Protein AF-A0A7S2MK30-F1 (afdb_monomer_lite)

Foldseek 3Di:
DVVVVVVVVVVVVVVVVVVVVVVVVVVVVVVVVVVVVVVVVVVVVVVVVVVVVVVVVVVVVVVVVVVVVPPPDDDDDDDDDPPPPPPPDPVVVVVVVVVLVVDLCSLLVHDPPDDPVSSVVSLVVLCVVLPVVVPPVDPCSVVSNVD

Radius of gyration: 33.62 Å; chains: 1; bounding box: 68×39×98 Å

Sequence (147 aa):
RREAERRQEAERQREAELRREAERQQAAERQQAAQSAERKRCEAAADQQRLFAEAQARMNRGHGNRQAAQATTNQAGRQDSAILVLPSTLGALIASIEAAHACPYRCLQLQPHAGREQVRKRHRELCLRLHPDKACGHPGAAEALLC

pLDDT: mean 76.65, std 16.88, range [35.88, 96.0]

InterPro domains:
  IPR001623 DnaJ domain [PF00226] (104-143)
  IPR001623 DnaJ domain [cd06257] (103-144)
  IPR036869 Chaperone J-domain superfamily [G3DSA:1.10.287.110] (91-146)
  IPR036869 Chaperone J-domain superfamily [SSF46565] (63-142)

Structure (mmCIF, N/CA/C/O backbone):
data_AF-A0A7S2MK30-F1
#
_entry.id   AF-A0A7S2MK30-F1
#
loop_
_atom_site.group_PDB
_atom_site.id
_atom_site.type_symbol
_atom_site.label_atom_id
_atom_site.label_alt_id
_atom_site.label_comp_id
_atom_site.label_asym_id
_atom_site.label_entity_id
_atom_site.label_seq_id
_atom_site.pdbx_PDB_ins_code
_atom_site.Cartn_x
_atom_site.Cartn_y
_atom_site.Cartn_z
_atom_site.occupancy
_atom_site.B_iso_or_equiv
_atom_site.auth_seq_id
_atom_site.auth_comp_id
_atom_site.auth_asym_id
_atom_site.auth_atom_id
_atom_site.pdbx_PDB_model_num
ATOM 1 N N . ARG A 1 1 ? -30.935 -11.997 56.591 1.00 66.56 1 ARG A N 1
ATOM 2 C CA . ARG A 1 1 ? -30.221 -10.807 56.054 1.00 66.56 1 ARG A CA 1
ATOM 3 C C . ARG A 1 1 ? -28.724 -11.083 55.887 1.00 66.56 1 ARG A C 1
ATOM 5 O O . ARG A 1 1 ? -28.302 -11.161 54.747 1.00 66.56 1 ARG A O 1
ATOM 12 N N . ARG A 1 2 ? -27.974 -11.413 56.951 1.00 75.62 2 ARG A N 1
ATOM 13 C CA . ARG A 1 2 ? -26.523 -11.720 56.880 1.00 75.62 2 ARG A CA 1
ATOM 14 C C . ARG A 1 2 ? -26.114 -12.867 55.934 1.00 75.62 2 ARG A C 1
ATOM 16 O O . ARG A 1 2 ? -25.039 -12.836 55.354 1.00 75.62 2 ARG A O 1
ATOM 23 N N . GLU A 1 3 ? -26.948 -13.893 55.750 1.00 81.06 3 GLU A N 1
ATOM 24 C CA . GLU A 1 3 ? -26.669 -14.953 54.760 1.00 81.06 3 GLU A CA 1
ATOM 25 C C . GLU A 1 3 ? -26.905 -14.528 53.309 1.00 81.06 3 GLU A C 1
ATOM 27 O O . GLU A 1 3 ? -26.198 -14.995 52.423 1.00 81.06 3 GLU A O 1
ATOM 32 N N . ALA A 1 4 ? -27.869 -13.639 53.064 1.00 82.19 4 ALA A N 1
ATOM 33 C CA . ALA A 1 4 ? -28.138 -13.128 51.723 1.00 82.19 4 ALA A CA 1
ATOM 34 C C . ALA A 1 4 ? -27.011 -12.194 51.257 1.00 82.19 4 ALA A C 1
ATOM 36 O O . ALA A 1 4 ? -26.590 -12.271 50.108 1.00 82.19 4 ALA A O 1
ATOM 37 N N . GLU A 1 5 ? -26.465 -11.391 52.175 1.00 88.44 5 GLU A N 1
ATOM 38 C CA . GLU A 1 5 ? -25.299 -10.535 51.923 1.00 88.44 5 GLU A CA 1
ATOM 39 C C . GLU A 1 5 ? -24.061 -11.365 51.553 1.00 88.44 5 GLU A C 1
ATOM 41 O O . GLU A 1 5 ? -23.429 -11.091 50.538 1.00 88.44 5 GLU A O 1
ATOM 46 N N . ARG A 1 6 ? -23.778 -12.456 52.281 1.00 87.88 6 ARG A N 1
ATOM 47 C CA . ARG A 1 6 ? -22.654 -13.357 51.958 1.00 87.88 6 ARG A CA 1
ATOM 48 C C . ARG A 1 6 ? -22.790 -14.039 50.594 1.00 87.88 6 ARG A C 1
ATOM 50 O O . ARG A 1 6 ? -21.789 -14.259 49.920 1.00 87.88 6 ARG A O 1
ATOM 57 N N . ARG A 1 7 ? -24.016 -14.368 50.169 1.00 86.31 7 ARG A N 1
ATOM 58 C CA . ARG A 1 7 ? -24.271 -14.931 48.831 1.00 86.31 7 ARG A CA 1
ATOM 59 C C . ARG A 1 7 ? -24.057 -13.891 47.731 1.00 86.31 7 ARG A C 1
ATOM 61 O O . ARG A 1 7 ? -23.396 -14.202 46.748 1.00 86.31 7 ARG A O 1
ATOM 68 N N . GLN A 1 8 ? -24.535 -12.662 47.928 1.00 89.00 8 GLN A N 1
ATOM 69 C CA . GLN A 1 8 ? -24.290 -11.564 46.986 1.00 89.00 8 GLN A CA 1
ATOM 70 C C . GLN A 1 8 ? -22.804 -11.220 46.867 1.00 89.00 8 GLN A C 1
ATOM 72 O O . GLN A 1 8 ? -22.320 -10.929 45.776 1.00 89.00 8 GLN A O 1
ATOM 77 N N . GLU A 1 9 ? -22.067 -11.252 47.973 1.00 89.50 9 GLU A N 1
ATOM 78 C CA . GLU A 1 9 ? -20.634 -10.973 47.964 1.00 89.50 9 GLU A CA 1
ATOM 79 C C . GLU A 1 9 ? -19.852 -12.077 47.236 1.00 89.50 9 GLU A C 1
ATOM 81 O O . GLU A 1 9 ? -18.983 -11.775 46.419 1.00 89.50 9 GLU A O 1
ATOM 86 N N . ALA A 1 10 ? -20.236 -13.345 47.423 1.00 89.94 10 ALA A N 1
ATOM 87 C CA . ALA A 1 10 ? -19.672 -14.472 46.682 1.00 89.94 10 ALA A CA 1
ATOM 88 C C . ALA A 1 10 ? -19.979 -14.414 45.171 1.00 89.94 10 ALA A C 1
ATOM 90 O O . ALA A 1 10 ? -19.113 -14.730 44.357 1.00 89.94 10 ALA A O 1
ATOM 91 N N . GLU A 1 11 ? -21.181 -13.989 44.769 1.00 91.06 11 GLU A N 1
ATOM 92 C CA . GLU A 1 11 ? -21.519 -13.794 43.350 1.00 91.06 11 GLU A CA 1
ATOM 93 C C . GLU A 1 11 ? -20.706 -12.661 42.718 1.00 91.06 11 GLU A C 1
ATOM 95 O O . GLU A 1 11 ? -20.159 -12.839 41.630 1.00 91.06 11 GLU A O 1
ATOM 100 N N . ARG A 1 12 ? -20.535 -11.533 43.420 1.00 91.19 12 ARG A N 1
ATOM 101 C CA . ARG A 1 12 ? -19.690 -10.426 42.943 1.00 91.19 12 ARG A CA 1
ATOM 102 C C . ARG A 1 12 ? -18.228 -10.835 42.799 1.00 91.19 12 ARG A C 1
ATOM 104 O O . ARG A 1 12 ? -17.569 -10.404 41.856 1.00 91.19 12 ARG A O 1
ATOM 111 N N . GLN A 1 13 ? -17.721 -11.667 43.708 1.00 92.06 13 GLN A N 1
ATOM 112 C CA . GLN A 1 13 ? -16.365 -12.210 43.609 1.00 92.06 13 GLN A CA 1
ATOM 113 C C . GLN A 1 13 ? -16.211 -13.110 42.377 1.00 92.06 13 GLN A C 1
ATOM 115 O O . GLN A 1 13 ? -15.271 -12.919 41.609 1.00 92.06 13 GLN A O 1
ATOM 120 N N . ARG A 1 14 ? -17.172 -14.007 42.123 1.00 92.81 14 ARG A N 1
ATOM 121 C CA . ARG A 1 14 ? -17.172 -14.869 40.927 1.00 92.81 14 ARG A CA 1
ATOM 122 C C . ARG A 1 14 ? -17.256 -14.070 39.631 1.00 92.81 14 ARG A C 1
ATOM 124 O O . ARG A 1 14 ? -16.544 -14.368 38.679 1.00 92.81 14 ARG A O 1
ATOM 131 N N . GLU A 1 15 ? -18.096 -13.039 39.587 1.00 93.44 15 GLU A N 1
ATOM 132 C CA . GLU A 1 15 ? -18.210 -12.172 38.411 1.00 93.44 15 GLU A CA 1
ATOM 133 C C . GLU A 1 15 ? -16.917 -11.373 38.169 1.00 93.44 15 GLU A C 1
ATOM 135 O O . GLU A 1 15 ? -16.479 -11.220 37.028 1.00 93.44 15 GLU A O 1
ATOM 140 N N . ALA A 1 16 ? -16.264 -10.904 39.236 1.00 92.50 16 ALA A N 1
ATOM 141 C CA . ALA A 1 16 ? -14.976 -10.226 39.141 1.00 92.50 16 ALA A CA 1
ATOM 142 C C . ALA A 1 16 ? -13.853 -11.163 38.659 1.00 92.50 16 ALA A C 1
ATOM 144 O O . ALA A 1 16 ? -13.007 -10.739 37.870 1.00 92.50 16 ALA A O 1
ATOM 145 N N . GLU A 1 17 ? -13.844 -12.425 39.092 1.00 93.75 17 GLU A N 1
ATOM 146 C CA . GLU A 1 17 ? -12.898 -13.436 38.605 1.00 93.75 17 GLU A CA 1
ATOM 147 C C . GLU A 1 17 ? -13.127 -13.765 37.128 1.00 93.75 17 GLU A C 1
ATOM 149 O O . GLU A 1 17 ? -12.183 -13.682 36.344 1.00 93.75 17 GLU A O 1
ATOM 154 N N . LEU A 1 18 ? -14.378 -14.003 36.718 1.00 95.62 18 LEU A N 1
ATOM 155 C CA . LEU A 1 18 ? -14.743 -14.231 35.314 1.00 95.62 18 LEU A CA 1
ATOM 156 C C . LEU A 1 18 ? -14.309 -13.074 34.404 1.00 95.62 18 LEU A C 1
ATOM 158 O O . LEU A 1 18 ? -13.786 -13.303 33.314 1.00 95.62 18 LEU A O 1
ATOM 162 N N . ARG A 1 19 ? -14.472 -11.821 34.849 1.00 93.75 19 ARG A N 1
ATOM 163 C CA . ARG A 1 19 ? -14.006 -10.646 34.093 1.00 93.75 19 ARG A CA 1
ATOM 164 C C . ARG A 1 19 ? -12.486 -10.608 33.964 1.00 93.75 19 ARG A C 1
ATOM 166 O O . ARG A 1 19 ? -11.982 -10.347 32.876 1.00 93.75 19 ARG A O 1
ATOM 173 N N . ARG A 1 20 ? -11.755 -10.913 35.039 1.00 93.81 20 ARG A N 1
ATOM 174 C CA . ARG A 1 20 ? -10.284 -10.977 35.010 1.00 93.81 20 ARG A CA 1
ATOM 175 C C . ARG A 1 20 ? -9.779 -12.094 34.101 1.00 93.81 20 ARG A C 1
ATOM 177 O O . ARG A 1 20 ? -8.775 -11.909 33.419 1.00 93.81 20 ARG A O 1
ATOM 184 N N . GLU A 1 21 ? -10.448 -13.242 34.078 1.00 94.38 21 GLU A N 1
ATOM 185 C CA . GLU A 1 21 ? -10.111 -14.332 33.160 1.00 94.38 21 GLU A CA 1
ATOM 186 C C . GLU A 1 21 ? -10.398 -13.959 31.706 1.00 94.38 21 GLU A C 1
ATOM 188 O O . GLU A 1 21 ? -9.534 -14.164 30.854 1.00 94.38 21 GLU A O 1
ATOM 193 N N . ALA A 1 22 ? -11.543 -13.331 31.427 1.00 95.12 22 ALA A N 1
ATOM 194 C CA . ALA A 1 22 ? -11.877 -12.847 30.090 1.00 95.12 22 ALA A CA 1
ATOM 195 C C . ALA A 1 22 ? -10.870 -11.797 29.587 1.00 95.12 22 ALA A C 1
ATOM 197 O O . ALA A 1 22 ? -10.414 -11.873 28.447 1.00 95.12 22 ALA A O 1
ATOM 198 N N . GLU A 1 23 ? -10.457 -10.853 30.438 1.00 95.75 23 GLU A N 1
ATOM 199 C CA . GLU A 1 23 ? -9.417 -9.873 30.096 1.00 95.75 23 GLU A CA 1
ATOM 200 C C . GLU A 1 23 ? -8.065 -10.542 29.819 1.00 95.75 23 GLU A C 1
ATOM 202 O O . GLU A 1 23 ? -7.379 -10.174 28.864 1.00 95.75 23 GLU A O 1
ATOM 207 N N . ARG A 1 24 ? -7.685 -11.558 30.606 1.00 95.12 24 ARG A N 1
ATOM 208 C CA . ARG A 1 24 ? -6.457 -12.335 30.369 1.00 95.12 24 ARG A CA 1
ATOM 209 C C . ARG A 1 24 ? -6.516 -13.109 29.056 1.00 95.12 24 ARG A C 1
ATOM 211 O O . ARG A 1 24 ? -5.525 -13.118 28.330 1.00 95.12 24 ARG A O 1
ATOM 218 N N . GLN A 1 25 ? -7.656 -13.720 28.737 1.00 95.00 25 GLN A N 1
ATOM 219 C CA . GLN A 1 25 ? -7.862 -14.423 27.469 1.00 95.00 25 GLN A CA 1
ATOM 220 C C . GLN A 1 25 ? -7.772 -13.455 26.287 1.00 95.00 25 GLN A C 1
ATOM 222 O O . GLN A 1 25 ? -6.987 -13.690 25.371 1.00 95.00 25 GLN A O 1
ATOM 227 N N . GLN A 1 26 ? -8.462 -12.313 26.349 1.00 95.62 26 GLN A N 1
ATOM 228 C CA . GLN A 1 26 ? -8.370 -11.289 25.305 1.00 95.62 26 GLN A CA 1
ATOM 229 C C . GLN A 1 26 ? -6.951 -10.729 25.156 1.00 95.62 26 GLN A C 1
ATOM 231 O O . GLN A 1 26 ? -6.494 -10.481 24.039 1.00 95.62 26 GLN A O 1
ATOM 236 N N . ALA A 1 27 ? -6.227 -10.524 26.258 1.00 95.00 27 ALA A N 1
ATOM 237 C CA . ALA A 1 27 ? -4.839 -10.077 26.207 1.00 95.00 27 ALA A CA 1
ATOM 238 C C . ALA A 1 27 ? -3.928 -11.129 25.554 1.00 95.00 27 ALA A C 1
ATOM 240 O O . ALA A 1 27 ? -3.096 -10.776 24.717 1.00 95.00 27 ALA A O 1
ATOM 241 N N . ALA A 1 28 ? -4.114 -12.410 25.882 1.00 96.00 28 ALA A N 1
ATOM 242 C CA . ALA A 1 28 ? -3.369 -13.511 25.280 1.00 96.00 28 ALA A CA 1
ATOM 243 C C . ALA A 1 28 ? -3.655 -13.637 23.774 1.00 96.00 28 ALA A C 1
ATOM 245 O O . ALA A 1 28 ? -2.719 -13.757 22.985 1.00 96.00 28 ALA A O 1
ATOM 246 N N . GLU A 1 29 ? -4.916 -13.525 23.353 1.00 95.69 29 GLU A N 1
ATOM 247 C CA . GLU A 1 29 ? -5.294 -13.529 21.934 1.00 95.69 29 GLU A CA 1
ATOM 248 C C . GLU A 1 29 ? -4.678 -12.353 21.176 1.00 95.69 29 GLU A C 1
ATOM 250 O O . GLU A 1 29 ? -4.126 -12.534 20.091 1.00 95.69 29 GLU A O 1
ATOM 255 N N . ARG A 1 30 ? -4.695 -11.145 21.756 1.00 95.00 30 ARG A N 1
ATOM 256 C CA . ARG A 1 30 ? -4.042 -9.972 21.154 1.00 95.00 30 ARG A CA 1
ATOM 257 C C . ARG A 1 30 ? -2.538 -10.172 21.007 1.00 95.00 30 ARG A C 1
ATOM 259 O O . ARG A 1 30 ? -1.982 -9.810 19.972 1.00 95.00 30 ARG A O 1
ATOM 266 N N . GLN A 1 31 ? -1.883 -10.764 22.006 1.00 95.00 31 GLN A N 1
ATOM 267 C CA . GLN A 1 31 ? -0.457 -11.089 21.930 1.00 95.00 31 GLN A CA 1
ATOM 268 C C . GLN A 1 31 ? -0.171 -12.132 20.844 1.00 95.00 31 GLN A C 1
ATOM 270 O O . GLN A 1 31 ? 0.751 -11.943 20.053 1.00 95.00 31 GLN A O 1
ATOM 275 N N . GLN A 1 32 ? -0.979 -13.190 20.745 1.00 95.06 32 GLN A N 1
ATOM 276 C CA . GLN A 1 32 ? -0.837 -14.199 19.691 1.00 95.06 32 GLN A CA 1
ATOM 277 C C . GLN A 1 32 ? -1.079 -13.608 18.297 1.00 95.06 32 GLN A C 1
ATOM 279 O O . GLN A 1 32 ? -0.304 -13.860 17.371 1.00 95.06 32 GLN A O 1
ATOM 284 N N . ALA A 1 33 ? -2.105 -12.768 18.144 1.00 95.31 33 ALA A N 1
ATOM 285 C CA . ALA A 1 33 ? -2.393 -12.074 16.896 1.00 95.31 33 ALA A CA 1
ATOM 286 C C . ALA A 1 33 ? -1.223 -11.168 16.484 1.00 95.31 33 ALA A C 1
ATOM 288 O O . ALA A 1 33 ? -0.772 -11.247 15.339 1.00 95.31 33 ALA A O 1
ATOM 289 N N . ALA A 1 34 ? -0.674 -10.382 17.417 1.00 95.06 34 ALA A N 1
ATOM 290 C CA . ALA A 1 34 ? 0.487 -9.529 17.172 1.00 95.06 34 ALA A CA 1
ATOM 291 C C . ALA A 1 34 ? 1.722 -10.342 16.745 1.00 95.06 34 ALA A C 1
ATOM 293 O O . ALA A 1 34 ? 2.313 -10.047 15.707 1.00 95.06 34 ALA A O 1
ATOM 294 N N . GLN A 1 35 ? 2.050 -11.421 17.464 1.00 95.81 35 GLN A N 1
ATOM 295 C CA . GLN A 1 35 ? 3.169 -12.305 17.112 1.00 95.81 35 GLN A CA 1
ATOM 296 C C . GLN A 1 35 ? 2.988 -12.949 15.733 1.00 95.81 35 GLN A C 1
ATOM 298 O O . GLN A 1 35 ? 3.938 -13.055 14.957 1.00 95.81 35 GLN A O 1
ATOM 303 N N . SER A 1 36 ? 1.767 -13.373 15.394 1.00 94.12 36 SER A N 1
ATOM 304 C CA . SER A 1 36 ? 1.479 -13.948 14.076 1.00 94.12 36 SER A CA 1
ATOM 305 C C . SER A 1 36 ? 1.618 -12.913 12.953 1.00 94.12 36 SER A C 1
ATOM 307 O O . SER A 1 36 ? 2.121 -13.236 11.876 1.00 94.12 36 SER A O 1
ATOM 309 N N . ALA A 1 37 ? 1.224 -11.662 13.206 1.00 93.38 37 ALA A N 1
ATOM 310 C CA . ALA A 1 37 ? 1.363 -10.568 12.255 1.00 93.38 37 ALA A CA 1
ATOM 311 C C . ALA A 1 37 ? 2.836 -10.194 12.039 1.00 93.38 37 ALA A C 1
ATOM 313 O O . ALA A 1 37 ? 3.246 -9.976 10.900 1.00 93.38 37 ALA A O 1
ATOM 314 N N . GLU A 1 38 ? 3.646 -10.174 13.099 1.00 93.19 38 G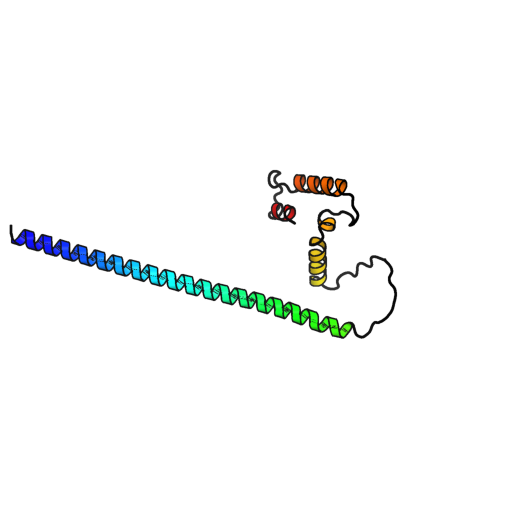LU A N 1
ATOM 315 C CA . GLU A 1 38 ? 5.092 -9.953 12.995 1.00 93.19 38 GLU A CA 1
ATOM 316 C C . GLU A 1 38 ? 5.785 -11.061 12.203 1.00 93.19 38 GLU A C 1
ATOM 318 O O . GLU A 1 38 ? 6.535 -10.758 11.278 1.00 93.19 38 GLU A O 1
ATOM 323 N N . ARG A 1 39 ? 5.474 -12.336 12.478 1.00 93.94 39 ARG A N 1
ATOM 324 C CA . ARG A 1 39 ? 6.024 -13.465 11.707 1.00 93.94 39 ARG A CA 1
ATOM 325 C C . ARG A 1 39 ? 5.718 -13.338 10.218 1.00 93.94 39 ARG A C 1
ATOM 327 O O . ARG A 1 39 ? 6.634 -13.433 9.409 1.00 93.94 39 ARG A O 1
ATOM 334 N N . LYS A 1 40 ? 4.464 -13.032 9.868 1.00 93.94 40 LYS A N 1
ATOM 335 C CA . LYS A 1 40 ? 4.053 -12.807 8.473 1.00 93.94 40 LYS A CA 1
ATOM 336 C C . LYS A 1 40 ? 4.790 -11.631 7.829 1.00 93.94 40 LYS A C 1
ATOM 338 O O . LYS A 1 40 ? 5.128 -11.701 6.654 1.00 93.94 40 LYS A O 1
ATOM 343 N N . ARG A 1 41 ? 5.060 -10.553 8.577 1.00 91.25 41 ARG A N 1
ATOM 344 C CA . ARG A 1 41 ? 5.839 -9.406 8.075 1.00 91.25 41 ARG A CA 1
ATOM 345 C C . ARG A 1 41 ? 7.297 -9.773 7.822 1.00 91.25 41 ARG A C 1
ATOM 347 O O . ARG A 1 41 ? 7.827 -9.405 6.779 1.00 91.25 41 ARG A O 1
ATOM 354 N N . CYS A 1 42 ? 7.932 -10.492 8.745 1.00 93.50 42 CYS A N 1
ATOM 355 C CA . CYS A 1 42 ? 9.305 -10.963 8.571 1.00 93.50 42 CYS A CA 1
ATOM 356 C C . CYS A 1 42 ? 9.426 -11.928 7.384 1.00 93.50 42 CYS A C 1
ATOM 358 O O . CYS A 1 42 ? 10.356 -11.797 6.594 1.00 93.50 42 CYS A O 1
ATOM 360 N N . GLU A 1 43 ? 8.473 -12.849 7.229 1.00 93.50 43 GLU A N 1
ATOM 361 C CA . GLU A 1 43 ? 8.425 -13.795 6.109 1.00 93.50 43 GLU A CA 1
ATOM 362 C C . GLU A 1 43 ? 8.229 -13.072 4.770 1.00 93.50 43 GLU A C 1
ATOM 364 O O . GLU A 1 43 ? 9.034 -13.243 3.858 1.00 93.50 43 GLU A O 1
ATOM 369 N N . ALA A 1 44 ? 7.256 -12.158 4.682 1.00 91.56 44 ALA A N 1
ATOM 370 C CA . ALA A 1 44 ? 7.035 -11.357 3.479 1.00 91.56 44 ALA A CA 1
ATOM 371 C C . ALA A 1 44 ? 8.257 -10.493 3.107 1.00 91.56 44 ALA A C 1
ATOM 373 O O . ALA A 1 44 ? 8.577 -10.343 1.928 1.00 91.56 44 ALA A O 1
ATOM 374 N N . ALA A 1 45 ? 8.965 -9.941 4.099 1.00 93.56 45 ALA A N 1
ATOM 375 C CA . ALA A 1 45 ? 10.197 -9.192 3.865 1.00 93.56 45 ALA A CA 1
ATOM 376 C C . ALA A 1 45 ? 11.335 -10.092 3.351 1.00 93.56 45 ALA A C 1
ATOM 378 O O . ALA A 1 45 ? 12.065 -9.697 2.441 1.00 93.56 45 ALA A O 1
ATOM 379 N N . ALA A 1 46 ? 11.474 -11.305 3.893 1.00 93.06 46 ALA A N 1
ATOM 380 C CA . ALA A 1 46 ? 12.457 -12.279 3.424 1.00 93.06 46 ALA A CA 1
ATOM 381 C C . ALA A 1 46 ? 12.165 -12.728 1.983 1.00 93.06 46 ALA A C 1
ATOM 383 O O . ALA A 1 46 ? 13.077 -12.780 1.157 1.00 93.06 46 ALA A O 1
ATOM 384 N N . ASP A 1 47 ? 10.898 -12.976 1.651 1.00 91.81 47 ASP A N 1
ATOM 385 C CA . ASP A 1 47 ? 10.483 -13.316 0.289 1.00 91.81 47 ASP A CA 1
ATOM 386 C C . ASP A 1 47 ? 10.740 -12.170 -0.689 1.00 91.81 47 ASP A C 1
ATOM 388 O O . ASP A 1 47 ? 11.280 -12.392 -1.775 1.00 91.81 47 ASP A O 1
ATOM 392 N N . GLN A 1 48 ? 10.452 -10.928 -0.287 1.00 91.31 48 GLN A N 1
ATOM 393 C CA . GLN A 1 48 ? 10.782 -9.757 -1.093 1.00 91.31 48 GLN A CA 1
ATOM 394 C C . GLN A 1 48 ? 12.293 -9.679 -1.366 1.00 91.31 48 GLN A C 1
ATOM 396 O O . GLN A 1 48 ? 12.700 -9.495 -2.514 1.00 91.31 48 GLN A O 1
ATOM 401 N N . GLN A 1 49 ? 13.136 -9.884 -0.349 1.00 91.25 49 GLN A N 1
ATOM 402 C CA . GLN A 1 49 ? 14.592 -9.915 -0.524 1.00 91.25 49 GLN A CA 1
ATOM 403 C C . GLN A 1 49 ? 15.049 -11.047 -1.455 1.00 91.25 49 GLN A C 1
ATOM 405 O O . GLN A 1 49 ? 15.919 -10.817 -2.298 1.00 91.25 49 GLN A O 1
ATOM 410 N N . ARG A 1 50 ? 14.456 -12.246 -1.360 1.00 92.75 50 ARG A N 1
ATOM 411 C CA . ARG A 1 50 ? 14.765 -13.366 -2.269 1.00 92.75 50 ARG A CA 1
ATOM 412 C C . ARG A 1 50 ? 14.418 -13.032 -3.715 1.00 92.75 50 ARG A C 1
ATOM 414 O O . ARG A 1 50 ? 15.241 -13.283 -4.591 1.00 92.75 50 ARG A O 1
ATOM 421 N N . LEU A 1 51 ? 13.256 -12.424 -3.959 1.00 93.12 51 LEU A N 1
ATOM 422 C CA . LEU A 1 51 ? 12.843 -11.997 -5.298 1.00 93.12 51 LEU A CA 1
ATOM 423 C C . LEU A 1 51 ? 13.800 -10.949 -5.881 1.00 93.12 51 LEU A C 1
ATOM 425 O O . LEU A 1 51 ? 14.216 -11.078 -7.033 1.00 93.12 51 LEU A O 1
ATOM 429 N N . PHE A 1 52 ? 14.208 -9.952 -5.087 1.00 92.31 52 PHE A N 1
ATOM 430 C CA . PHE A 1 52 ? 15.193 -8.957 -5.526 1.00 92.31 52 PHE A CA 1
ATOM 431 C C . PHE A 1 52 ? 16.562 -9.583 -5.824 1.00 92.31 52 PHE A C 1
ATOM 433 O O . PHE A 1 52 ? 17.149 -9.298 -6.870 1.00 92.31 52 PHE A O 1
ATOM 440 N N . ALA A 1 53 ? 17.058 -10.463 -4.951 1.00 89.00 53 ALA A N 1
ATOM 441 C CA . ALA A 1 53 ? 18.333 -11.148 -5.153 1.00 89.00 53 ALA A CA 1
ATOM 442 C C . ALA A 1 53 ? 18.308 -12.059 -6.394 1.00 89.00 53 ALA A C 1
ATOM 444 O O . ALA A 1 53 ? 19.260 -12.071 -7.178 1.00 89.00 53 ALA A O 1
ATOM 445 N N . GLU A 1 54 ? 17.211 -12.788 -6.619 1.00 88.56 54 GLU A N 1
ATOM 446 C CA . GLU A 1 54 ? 17.042 -13.623 -7.808 1.00 88.56 54 GLU A CA 1
ATOM 447 C C . GLU A 1 54 ? 16.984 -12.777 -9.087 1.00 88.56 54 GLU A C 1
ATOM 449 O O . GLU A 1 54 ? 17.664 -13.095 -10.067 1.00 88.56 54 GLU A O 1
ATOM 454 N N . ALA A 1 55 ? 16.232 -11.673 -9.084 1.00 87.12 55 ALA A N 1
ATOM 455 C CA . ALA A 1 55 ? 16.176 -10.746 -10.212 1.00 87.12 55 ALA A CA 1
ATOM 456 C C . ALA A 1 55 ? 17.565 -10.172 -10.539 1.00 87.12 55 ALA A C 1
ATOM 458 O O . ALA A 1 55 ? 17.974 -10.149 -11.704 1.00 87.12 55 ALA A O 1
ATOM 459 N N . GLN A 1 56 ? 18.338 -9.794 -9.518 1.00 85.50 56 GLN A N 1
ATOM 460 C CA . GLN A 1 56 ? 19.703 -9.301 -9.695 1.00 85.50 56 GLN A CA 1
ATOM 461 C C . GLN A 1 56 ? 20.642 -10.387 -10.249 1.00 85.50 56 GLN A C 1
ATOM 463 O O . GLN A 1 56 ? 21.438 -10.118 -11.152 1.00 85.50 56 GLN A O 1
ATOM 468 N N . ALA A 1 57 ? 20.518 -11.634 -9.785 1.00 83.56 57 ALA A N 1
ATOM 469 C CA . ALA A 1 57 ? 21.280 -12.765 -10.316 1.00 83.56 57 ALA A CA 1
ATOM 470 C C . ALA A 1 57 ? 20.933 -13.064 -11.786 1.00 83.56 57 ALA A C 1
ATOM 472 O O . ALA A 1 57 ? 21.828 -13.367 -12.583 1.00 83.56 57 ALA A O 1
ATOM 473 N N . ARG A 1 58 ? 19.655 -12.935 -12.171 1.00 81.50 58 ARG A N 1
ATOM 474 C CA . ARG A 1 58 ? 19.215 -13.051 -13.571 1.00 81.50 58 ARG A CA 1
ATOM 475 C C . ARG A 1 58 ? 19.830 -11.955 -14.445 1.00 81.50 58 ARG A C 1
ATOM 477 O O . ARG A 1 58 ? 20.324 -12.271 -15.527 1.00 81.50 58 ARG A O 1
ATOM 484 N N . MET A 1 59 ? 19.886 -10.709 -13.966 1.00 76.44 59 MET A N 1
ATOM 485 C CA . MET A 1 59 ? 20.554 -9.618 -14.692 1.00 76.44 59 MET A CA 1
ATOM 486 C C . MET A 1 59 ? 22.060 -9.866 -14.850 1.00 76.44 59 MET A C 1
ATOM 488 O O . MET A 1 59 ? 22.591 -9.771 -15.957 1.00 76.44 59 MET A O 1
ATOM 492 N N . ASN A 1 60 ? 22.750 -10.284 -13.786 1.00 78.38 60 ASN A N 1
ATOM 493 C CA . ASN A 1 60 ? 24.191 -10.547 -13.837 1.00 78.38 60 ASN A CA 1
ATOM 494 C C . ASN A 1 60 ? 24.552 -11.738 -14.748 1.00 78.38 60 ASN A C 1
ATOM 496 O O . ASN A 1 60 ? 25.535 -11.661 -15.488 1.00 78.38 60 ASN A O 1
ATOM 500 N N . ARG A 1 61 ? 23.738 -12.808 -14.786 1.00 66.75 61 ARG A N 1
ATOM 501 C CA . ARG A 1 61 ? 23.926 -13.913 -15.752 1.00 66.75 61 ARG A CA 1
ATOM 502 C C . ARG A 1 61 ? 23.730 -13.471 -17.206 1.00 66.75 61 ARG A C 1
ATOM 504 O O . ARG A 1 61 ? 24.420 -13.982 -18.084 1.00 66.75 61 ARG A O 1
ATOM 511 N N . GLY A 1 62 ? 22.836 -1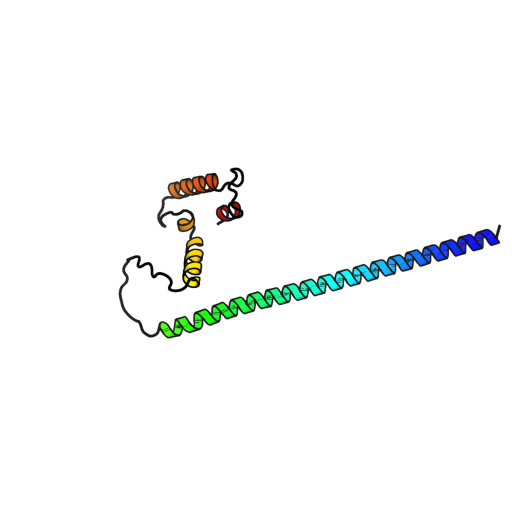2.516 -17.468 1.00 58.19 62 GLY A N 1
ATOM 512 C CA . GLY A 1 62 ? 22.624 -11.955 -18.807 1.00 58.19 62 GLY A CA 1
ATOM 513 C C . GLY A 1 62 ? 23.778 -11.074 -19.310 1.00 58.19 62 GLY A C 1
ATOM 514 O O . GLY A 1 62 ? 24.000 -10.984 -20.518 1.00 58.19 62 GLY A O 1
ATOM 515 N N . HIS A 1 63 ? 24.544 -10.455 -18.406 1.00 54.75 63 HIS A N 1
ATOM 516 C CA . HIS A 1 63 ? 25.665 -9.576 -18.761 1.00 54.75 63 HIS A CA 1
ATOM 517 C C . HIS A 1 63 ? 27.002 -10.310 -18.968 1.00 54.75 63 HIS A C 1
ATOM 519 O O . HIS A 1 63 ? 27.801 -9.864 -19.794 1.00 54.75 63 HIS A O 1
ATOM 525 N N . GLY A 1 64 ? 27.225 -11.459 -18.315 1.00 52.69 64 GLY A N 1
ATOM 526 C CA . GLY A 1 64 ? 28.459 -12.251 -18.463 1.00 52.69 64 GLY A CA 1
ATOM 527 C C . GLY A 1 64 ? 28.691 -12.816 -19.874 1.00 52.69 64 GLY A C 1
ATOM 528 O O . GLY A 1 64 ? 29.822 -12.840 -20.349 1.00 52.69 64 GLY A O 1
ATOM 529 N N . ASN A 1 65 ? 27.626 -13.176 -20.601 1.00 51.97 65 ASN A N 1
ATOM 530 C CA . ASN A 1 65 ? 27.741 -13.685 -21.977 1.00 51.97 65 ASN A CA 1
ATOM 531 C C . ASN A 1 65 ? 27.846 -12.587 -23.052 1.00 51.97 65 ASN A C 1
ATOM 533 O O . ASN A 1 65 ? 28.164 -12.895 -24.198 1.00 51.97 65 ASN A O 1
ATOM 537 N N . ARG A 1 66 ? 27.610 -11.307 -22.720 1.00 49.06 66 ARG A N 1
ATOM 538 C CA . ARG A 1 66 ? 27.787 -10.200 -23.682 1.00 49.06 66 ARG A CA 1
ATOM 539 C C . ARG A 1 66 ? 29.233 -9.725 -23.791 1.00 49.06 66 ARG A C 1
ATOM 541 O O . ARG A 1 66 ? 29.619 -9.267 -24.859 1.00 49.06 66 ARG A O 1
ATOM 548 N N . GLN A 1 67 ? 30.036 -9.857 -22.736 1.00 50.69 67 GLN A N 1
ATOM 549 C CA . GLN A 1 67 ? 31.429 -9.391 -22.757 1.00 50.69 67 GLN A CA 1
ATOM 550 C C . GLN A 1 67 ? 32.376 -10.354 -23.494 1.00 50.69 67 GLN A C 1
ATOM 552 O O . GLN A 1 67 ? 33.338 -9.897 -24.104 1.00 50.69 67 GLN A O 1
ATOM 557 N N . ALA A 1 68 ? 32.072 -11.657 -23.551 1.00 45.34 68 ALA A N 1
ATOM 558 C CA . ALA A 1 68 ? 32.869 -12.622 -24.321 1.00 45.34 68 ALA A CA 1
ATOM 559 C C . ALA A 1 68 ? 32.696 -12.488 -25.851 1.00 45.34 68 ALA A C 1
ATOM 561 O O . ALA A 1 68 ? 33.592 -12.856 -26.603 1.00 45.34 68 ALA A O 1
ATOM 562 N N . ALA A 1 69 ? 31.576 -11.924 -26.322 1.00 48.34 69 ALA A N 1
ATOM 563 C CA . ALA A 1 69 ? 31.303 -11.728 -27.751 1.00 48.34 69 ALA A CA 1
ATOM 564 C C . ALA A 1 69 ? 31.769 -10.361 -28.299 1.00 48.34 69 ALA A C 1
ATOM 566 O O . ALA A 1 69 ? 31.669 -10.120 -29.498 1.00 48.34 69 ALA A O 1
ATOM 567 N N . GLN A 1 70 ? 32.263 -9.456 -27.445 1.00 50.59 70 GLN A N 1
ATOM 568 C CA . GLN A 1 70 ? 32.685 -8.102 -27.840 1.00 50.59 70 GLN A CA 1
ATOM 569 C C . GLN A 1 70 ? 34.208 -7.941 -27.979 1.00 50.59 70 GLN A C 1
ATOM 571 O O . GLN A 1 70 ? 34.670 -6.886 -28.405 1.00 50.59 70 GLN A O 1
ATOM 576 N N . ALA A 1 71 ? 35.000 -8.980 -27.687 1.00 44.12 71 ALA A N 1
ATOM 577 C CA . ALA A 1 71 ? 36.459 -8.943 -27.834 1.00 44.12 71 ALA A CA 1
ATOM 578 C C . ALA A 1 71 ? 36.957 -9.186 -29.277 1.00 44.12 71 ALA A C 1
ATOM 580 O O . ALA A 1 71 ? 38.157 -9.124 -29.530 1.00 44.12 71 ALA A O 1
ATOM 581 N N . THR A 1 72 ? 36.060 -9.437 -30.237 1.00 49.62 72 THR A N 1
ATOM 582 C CA . THR A 1 72 ? 36.405 -9.723 -31.640 1.00 49.62 72 THR A CA 1
ATOM 583 C C . THR A 1 72 ? 35.659 -8.836 -32.634 1.00 49.62 72 THR A C 1
ATOM 585 O O . THR A 1 72 ? 35.237 -9.310 -33.677 1.00 49.62 72 THR A O 1
ATOM 588 N N . THR A 1 73 ? 35.496 -7.537 -32.370 1.00 45.31 73 THR A N 1
ATOM 589 C CA . THR A 1 73 ? 35.264 -6.596 -33.480 1.00 45.31 73 THR A CA 1
ATOM 590 C C . THR A 1 73 ? 35.691 -5.182 -33.094 1.00 45.31 73 THR A C 1
ATOM 592 O O . THR A 1 73 ? 34.963 -4.420 -32.466 1.00 45.31 73 THR A O 1
ATOM 595 N N . ASN A 1 74 ? 36.923 -4.829 -33.448 1.00 55.97 74 ASN A N 1
ATOM 596 C CA . ASN A 1 74 ? 37.353 -3.438 -33.509 1.00 55.97 74 ASN A CA 1
ATOM 597 C C . ASN A 1 74 ? 37.299 -2.981 -34.969 1.00 55.97 74 ASN A C 1
ATOM 599 O O . ASN A 1 74 ? 37.677 -3.733 -35.860 1.00 55.97 74 ASN A O 1
ATOM 603 N N . GLN A 1 75 ? 36.933 -1.710 -35.144 1.00 44.88 75 GLN A N 1
ATOM 604 C CA . GLN A 1 75 ? 36.956 -0.903 -36.372 1.00 44.88 75 GLN A CA 1
ATOM 605 C C . GLN A 1 75 ? 35.771 -1.067 -37.331 1.00 44.88 75 GLN A C 1
ATOM 607 O O . GLN A 1 75 ? 35.735 -1.956 -38.169 1.00 44.88 75 GLN A O 1
ATOM 612 N N . ALA A 1 76 ? 34.858 -0.096 -37.307 1.00 37.28 76 ALA A N 1
ATOM 613 C CA . ALA A 1 76 ? 34.892 1.029 -38.246 1.00 37.28 76 ALA A CA 1
ATOM 614 C C . ALA A 1 76 ? 33.603 1.859 -38.126 1.00 37.28 76 ALA A C 1
ATOM 616 O O . ALA A 1 76 ? 32.520 1.319 -37.948 1.00 37.28 76 ALA A O 1
ATOM 617 N N . GLY A 1 77 ? 33.731 3.177 -38.289 1.00 35.88 77 GLY A N 1
ATOM 618 C CA . GLY A 1 77 ? 32.669 3.982 -38.892 1.00 35.88 77 GLY A CA 1
ATOM 619 C C . GLY A 1 77 ? 31.477 4.349 -38.012 1.00 35.88 77 GLY A C 1
ATOM 620 O O . GLY A 1 77 ? 30.426 3.721 -38.044 1.00 35.88 77 GLY A O 1
ATOM 621 N N . ARG A 1 78 ? 31.590 5.510 -37.365 1.00 47.16 78 ARG A N 1
ATOM 622 C CA . ARG A 1 78 ? 30.477 6.464 -37.276 1.00 47.16 78 ARG A CA 1
ATOM 623 C C . ARG A 1 78 ? 29.879 6.634 -38.681 1.00 47.16 78 ARG A C 1
ATOM 625 O O . ARG A 1 78 ? 30.594 7.135 -39.544 1.00 47.16 78 ARG A O 1
ATOM 632 N N . GLN A 1 79 ? 28.616 6.267 -38.885 1.00 38.28 79 GLN A N 1
ATOM 633 C CA . GLN A 1 79 ? 27.591 7.147 -39.460 1.00 38.28 79 GLN A CA 1
ATOM 634 C C . GLN A 1 79 ? 26.214 6.482 -39.507 1.00 38.28 79 GLN A C 1
ATOM 636 O O . GLN A 1 79 ? 26.063 5.269 -39.625 1.00 38.28 79 GLN A O 1
ATOM 641 N N . ASP A 1 80 ? 25.230 7.355 -39.350 1.00 45.97 80 ASP A N 1
ATOM 642 C CA . ASP A 1 80 ? 23.799 7.146 -39.278 1.00 45.97 80 ASP A CA 1
ATOM 643 C C . ASP A 1 80 ? 23.243 6.238 -40.373 1.00 45.97 80 ASP A C 1
ATOM 645 O O . ASP A 1 80 ? 23.365 6.520 -41.561 1.00 45.97 80 ASP A O 1
ATOM 649 N N . SER A 1 81 ? 22.540 5.188 -39.962 1.00 41.12 81 SER A N 1
ATOM 650 C CA . SER A 1 81 ? 21.428 4.591 -40.700 1.00 41.12 81 SER A CA 1
ATOM 651 C C . SER A 1 81 ? 20.702 3.669 -39.740 1.00 41.1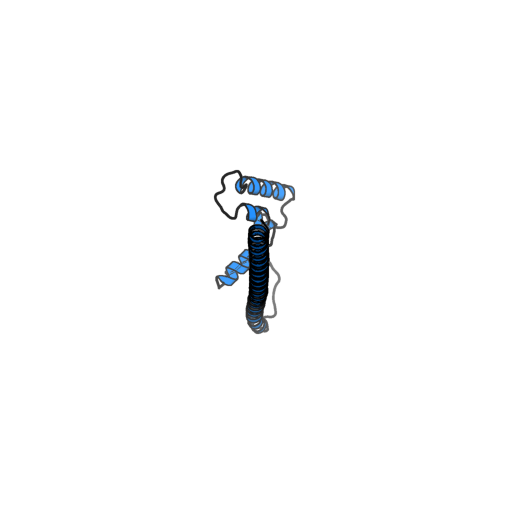2 81 SER A C 1
ATOM 653 O O . SER A 1 81 ? 21.299 2.760 -39.168 1.00 41.12 81 SER A O 1
ATOM 655 N N . ALA A 1 82 ? 19.416 3.931 -39.537 1.00 44.94 82 ALA A N 1
ATOM 656 C CA . ALA A 1 82 ? 18.517 3.135 -38.722 1.00 44.94 82 ALA A CA 1
ATOM 657 C C . ALA A 1 82 ? 18.358 1.722 -39.308 1.00 44.94 82 ALA A C 1
ATOM 659 O O . ALA A 1 82 ? 17.351 1.396 -39.930 1.00 44.94 82 ALA A O 1
ATOM 660 N N . ILE A 1 83 ? 19.352 0.865 -39.096 1.00 45.12 83 ILE A N 1
ATOM 661 C CA . ILE A 1 83 ? 19.151 -0.572 -39.148 1.00 45.12 83 ILE A CA 1
ATOM 662 C C . ILE A 1 83 ? 18.408 -0.885 -37.858 1.00 45.12 83 ILE A C 1
ATOM 664 O O . ILE A 1 83 ? 18.987 -0.907 -36.771 1.00 45.12 83 ILE A O 1
ATOM 668 N N . LEU A 1 84 ? 17.094 -1.063 -37.977 1.00 52.59 84 LEU A N 1
ATOM 669 C CA . LEU A 1 84 ? 16.317 -1.790 -36.988 1.00 52.59 84 LEU A CA 1
ATOM 670 C C . LEU A 1 84 ? 16.947 -3.182 -36.902 1.00 52.59 84 LEU A C 1
ATOM 672 O O . LEU A 1 84 ? 16.584 -4.082 -37.657 1.00 52.59 84 LEU A O 1
ATOM 676 N N . VAL A 1 85 ? 17.940 -3.342 -36.022 1.00 54.81 85 VAL A N 1
ATOM 677 C CA . VAL A 1 85 ? 18.391 -4.653 -35.568 1.00 54.81 85 VAL A CA 1
ATOM 678 C C . VAL A 1 85 ? 17.177 -5.229 -34.866 1.00 54.81 85 VAL A C 1
ATOM 680 O O . VAL A 1 85 ? 16.922 -4.930 -33.700 1.00 54.81 85 VAL A O 1
ATOM 683 N N . LEU A 1 86 ? 16.358 -5.952 -35.630 1.00 55.50 86 LEU A N 1
ATOM 684 C CA . LEU A 1 86 ? 15.211 -6.665 -35.107 1.00 55.50 86 LEU A CA 1
ATOM 685 C C . LEU A 1 86 ? 15.739 -7.525 -33.963 1.00 55.50 86 LEU A C 1
ATOM 687 O O . LEU A 1 86 ? 16.626 -8.355 -34.188 1.00 55.50 86 LEU A O 1
ATOM 691 N N . PRO A 1 87 ? 15.274 -7.295 -32.729 1.00 58.12 87 PRO A N 1
ATOM 692 C CA . PRO A 1 87 ? 15.770 -8.052 -31.607 1.00 58.12 87 PRO A CA 1
ATOM 693 C C . PRO A 1 87 ? 15.384 -9.507 -31.843 1.00 58.12 87 PRO A C 1
ATOM 695 O O . PRO A 1 87 ? 14.213 -9.845 -31.994 1.00 58.12 87 PRO A O 1
ATOM 698 N N . SER A 1 88 ? 16.396 -10.366 -31.915 1.00 68.62 88 SER A N 1
ATOM 699 C CA . SER A 1 88 ? 16.258 -11.782 -32.262 1.00 68.62 88 SER A CA 1
ATOM 700 C C . SER A 1 88 ? 15.495 -12.594 -31.211 1.00 68.62 88 SER A C 1
ATOM 702 O O . SER A 1 88 ? 15.201 -13.766 -31.427 1.00 68.62 88 SER A O 1
ATOM 704 N N . THR A 1 89 ? 15.151 -11.980 -30.075 1.00 77.06 89 THR A N 1
ATOM 705 C CA . THR A 1 89 ? 14.347 -12.578 -29.011 1.00 77.06 89 THR A CA 1
ATOM 706 C C . THR A 1 89 ? 13.273 -11.604 -28.530 1.00 77.06 89 THR A C 1
ATOM 708 O O . THR A 1 89 ? 13.497 -10.395 -28.438 1.00 77.06 89 THR A O 1
ATOM 711 N N . LEU A 1 90 ? 12.108 -12.145 -28.157 1.00 79.38 90 LEU A N 1
ATOM 712 C CA . LEU A 1 90 ? 10.988 -11.378 -27.602 1.00 79.38 90 LEU A CA 1
ATOM 713 C C . LEU A 1 90 ? 11.405 -10.537 -26.381 1.00 79.38 90 LEU A C 1
ATOM 715 O O . LEU A 1 90 ? 10.961 -9.406 -26.228 1.00 79.38 90 LEU A O 1
ATOM 719 N N . GLY A 1 91 ? 12.318 -11.049 -25.550 1.00 76.94 91 GLY A N 1
ATOM 720 C CA . GLY A 1 91 ? 12.837 -10.313 -24.394 1.00 76.94 91 GLY A CA 1
ATOM 721 C C . GLY A 1 91 ? 13.656 -9.076 -24.774 1.00 76.94 91 GLY A C 1
ATOM 722 O O . GLY A 1 91 ? 13.551 -8.043 -24.121 1.00 76.94 91 GLY A O 1
ATOM 723 N N . ALA A 1 92 ? 14.431 -9.137 -25.859 1.00 74.06 92 ALA A N 1
ATOM 724 C CA . ALA A 1 92 ? 15.180 -7.981 -26.344 1.00 74.06 92 ALA A CA 1
ATOM 725 C C . ALA A 1 92 ? 14.266 -6.938 -27.017 1.00 74.06 92 ALA A C 1
ATOM 727 O O . ALA A 1 92 ? 14.550 -5.743 -26.942 1.00 74.06 92 ALA A O 1
ATOM 728 N N . LEU A 1 93 ? 13.145 -7.372 -27.607 1.00 78.06 93 LEU A N 1
ATOM 729 C CA . LEU A 1 93 ? 12.070 -6.486 -28.068 1.00 78.06 93 LEU A CA 1
ATOM 730 C C . LEU A 1 93 ? 11.417 -5.753 -26.898 1.00 78.06 93 LEU A C 1
ATOM 732 O O . LEU A 1 93 ? 11.328 -4.531 -26.940 1.00 78.06 93 LEU A O 1
ATOM 736 N N . ILE A 1 94 ? 11.030 -6.473 -25.844 1.00 79.25 94 ILE A N 1
ATOM 737 C CA . ILE A 1 94 ? 10.411 -5.876 -24.653 1.00 79.25 94 ILE A CA 1
ATOM 738 C C . ILE A 1 94 ? 11.364 -4.862 -24.010 1.00 79.25 94 ILE A C 1
ATOM 740 O O . ILE A 1 94 ? 10.978 -3.714 -23.827 1.00 79.25 94 ILE A O 1
ATOM 744 N N . ALA A 1 95 ? 12.633 -5.221 -23.794 1.00 75.69 95 ALA A N 1
ATOM 745 C CA . ALA A 1 95 ? 13.624 -4.303 -23.228 1.00 75.69 95 ALA A CA 1
ATOM 746 C C . ALA A 1 95 ? 13.873 -3.067 -24.116 1.00 75.69 95 ALA A C 1
ATOM 748 O O . ALA A 1 95 ? 14.065 -1.961 -23.614 1.00 75.69 95 ALA A O 1
ATOM 749 N N . SER A 1 96 ? 13.854 -3.227 -25.445 1.00 72.81 96 SER A N 1
ATOM 750 C CA . SER A 1 96 ? 13.959 -2.100 -26.380 1.00 72.81 96 SER A CA 1
ATOM 751 C C . SER A 1 96 ? 12.726 -1.195 -26.340 1.00 72.81 96 SER A C 1
ATOM 753 O O . SER A 1 96 ? 12.858 0.014 -26.526 1.00 72.81 96 SER A O 1
ATOM 755 N N . ILE A 1 97 ? 11.540 -1.768 -26.142 1.00 77.69 97 ILE A N 1
ATOM 756 C CA . ILE A 1 97 ? 10.281 -1.033 -26.028 1.00 77.69 97 ILE A CA 1
ATOM 757 C C . ILE A 1 97 ? 10.257 -0.274 -24.696 1.00 77.69 97 ILE A C 1
ATOM 759 O O . ILE A 1 97 ? 10.039 0.932 -24.699 1.00 77.69 97 ILE A O 1
ATOM 763 N N . GLU A 1 98 ? 10.596 -0.918 -23.580 1.00 76.75 98 GLU A N 1
ATOM 764 C CA . GLU A 1 98 ? 10.710 -0.284 -22.257 1.00 76.75 98 GLU A CA 1
ATOM 765 C C . GLU A 1 98 ? 11.727 0.865 -22.252 1.00 76.75 98 GLU A C 1
ATOM 767 O O . GLU A 1 98 ? 11.428 1.964 -21.786 1.00 76.75 98 GLU A O 1
ATOM 772 N N . ALA A 1 99 ? 12.902 0.661 -22.857 1.00 72.06 99 ALA A N 1
ATOM 773 C CA . ALA A 1 99 ? 13.899 1.719 -23.012 1.00 72.06 99 ALA A CA 1
ATOM 774 C C . ALA A 1 99 ? 13.391 2.881 -23.887 1.00 72.06 99 ALA A C 1
ATOM 776 O O . ALA A 1 99 ? 13.736 4.038 -23.645 1.00 72.06 99 ALA A O 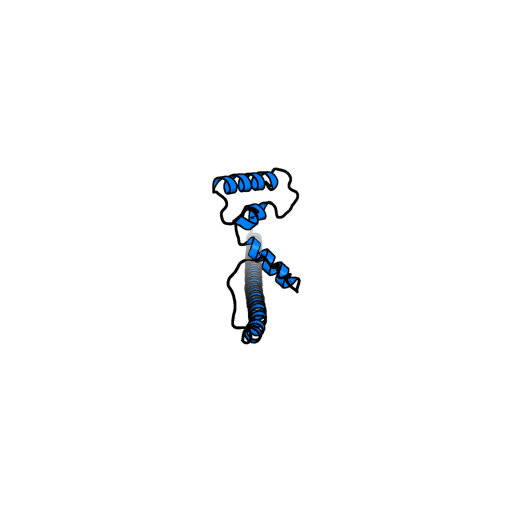1
ATOM 777 N N . ALA A 1 100 ? 12.550 2.600 -24.888 1.00 67.56 100 ALA A N 1
ATOM 778 C CA . ALA A 1 100 ? 11.912 3.635 -25.696 1.00 67.56 100 ALA A CA 1
ATOM 779 C C . ALA A 1 100 ? 10.826 4.399 -24.916 1.00 67.56 100 ALA A C 1
ATOM 781 O O . ALA A 1 100 ? 10.699 5.608 -25.110 1.00 67.56 100 ALA A O 1
ATOM 782 N N . HIS A 1 101 ? 10.099 3.738 -24.008 1.00 69.25 101 HIS A N 1
ATOM 783 C CA . HIS A 1 101 ? 9.123 4.364 -23.106 1.00 69.25 101 HIS A CA 1
ATOM 784 C C . HIS A 1 101 ? 9.766 5.202 -21.990 1.00 69.25 101 HIS A C 1
ATOM 786 O O . HIS A 1 101 ? 9.101 6.051 -21.407 1.00 69.25 101 HIS A O 1
ATOM 792 N N . ALA A 1 102 ? 11.065 5.044 -21.729 1.00 76.00 102 ALA A N 1
ATOM 793 C CA . ALA A 1 102 ? 11.801 5.921 -20.816 1.00 76.00 102 ALA A CA 1
ATOM 794 C C . ALA A 1 102 ? 12.116 7.309 -21.419 1.00 76.00 102 ALA A C 1
ATOM 796 O O . ALA A 1 102 ? 12.536 8.216 -20.701 1.00 76.00 102 ALA A O 1
ATOM 797 N N . CYS A 1 103 ? 11.949 7.497 -22.736 1.00 80.19 103 CYS A N 1
ATOM 798 C CA . CYS A 1 103 ? 12.221 8.767 -23.407 1.00 80.19 103 CYS A CA 1
ATOM 799 C C . CYS A 1 103 ? 10.930 9.599 -23.570 1.00 80.19 103 CYS A C 1
ATOM 801 O O . CYS A 1 103 ? 10.071 9.224 -24.374 1.00 80.19 103 CYS A O 1
ATOM 803 N N . PRO A 1 104 ? 10.814 10.785 -22.936 1.00 77.19 104 PRO A N 1
ATOM 804 C CA . PRO A 1 104 ? 9.591 11.599 -22.977 1.00 77.19 104 PRO A CA 1
ATOM 805 C C . PRO A 1 104 ? 9.139 11.977 -24.396 1.00 77.19 104 PRO A C 1
ATOM 807 O O . PRO A 1 104 ? 7.949 12.010 -24.707 1.00 77.19 104 PRO A O 1
ATOM 810 N N . TYR A 1 105 ? 10.091 12.216 -25.304 1.00 82.12 105 TYR A N 1
ATOM 811 C CA . TYR A 1 105 ? 9.791 12.541 -26.701 1.00 82.12 105 TYR A CA 1
ATOM 812 C C . TYR A 1 105 ? 9.214 11.346 -27.464 1.00 82.12 105 TYR A C 1
ATOM 814 O O . TYR A 1 105 ? 8.310 11.522 -28.276 1.00 82.12 105 TYR A O 1
ATOM 822 N N . ARG A 1 106 ? 9.677 10.124 -27.176 1.00 80.81 106 ARG A N 1
ATOM 823 C CA . ARG A 1 106 ? 9.143 8.900 -27.790 1.00 80.81 106 ARG A CA 1
ATOM 824 C C . ARG A 1 106 ? 7.735 8.589 -27.286 1.00 80.81 106 ARG A C 1
ATOM 826 O O . ARG A 1 106 ? 6.898 8.232 -28.111 1.00 80.81 106 ARG A O 1
ATOM 833 N N . CYS A 1 107 ? 7.448 8.818 -26.001 1.00 80.50 107 CYS A N 1
ATOM 834 C CA . CYS A 1 107 ? 6.097 8.698 -25.434 1.00 80.50 107 CYS A CA 1
ATOM 835 C C . CYS A 1 107 ? 5.098 9.638 -26.121 1.00 80.50 107 CYS A C 1
ATOM 837 O O . CYS A 1 107 ? 3.982 9.242 -26.450 1.00 80.50 107 CYS A O 1
ATOM 839 N N . LEU A 1 108 ? 5.531 10.862 -26.430 1.00 83.25 108 LEU A N 1
ATOM 840 C CA . LEU A 1 108 ? 4.724 11.836 -27.167 1.00 83.25 108 LEU A CA 1
ATOM 841 C C . LEU A 1 108 ? 4.740 11.624 -28.694 1.00 83.25 108 LEU A C 1
ATOM 843 O O . LEU A 1 108 ? 4.048 12.348 -29.410 1.00 83.25 108 LEU A O 1
ATOM 847 N N . GLN A 1 109 ? 5.491 10.635 -29.199 1.00 82.81 109 GLN A N 1
ATOM 848 C CA . GLN A 1 109 ? 5.734 10.382 -30.628 1.00 82.81 109 GLN A CA 1
ATOM 849 C C . GLN A 1 109 ? 6.303 11.604 -31.369 1.00 82.81 109 GLN A C 1
ATOM 851 O O . GLN A 1 109 ? 5.974 11.872 -32.524 1.00 82.81 109 GLN A O 1
ATOM 856 N N . LEU A 1 110 ? 7.155 12.363 -30.687 1.00 84.75 110 LEU A N 1
ATOM 857 C CA . LEU A 1 110 ? 7.818 13.550 -31.205 1.00 84.75 110 LEU A CA 1
ATOM 858 C C . LEU A 1 110 ? 9.289 13.269 -31.502 1.00 84.75 110 LEU A C 1
ATOM 860 O O . LEU A 1 110 ? 9.923 12.393 -30.911 1.00 84.75 110 LEU A O 1
ATOM 864 N N . GLN A 1 111 ? 9.844 14.053 -32.423 1.00 83.00 111 GLN A N 1
ATOM 865 C CA . GLN A 1 111 ? 11.279 14.040 -32.675 1.00 83.00 111 GLN A CA 1
ATOM 866 C C . GLN A 1 111 ? 12.041 14.575 -31.448 1.00 83.00 111 GLN A C 1
ATOM 868 O O . GLN A 1 111 ? 11.537 15.478 -30.775 1.00 83.00 111 GLN A O 1
ATOM 873 N N . PRO A 1 112 ? 13.272 14.099 -31.175 1.00 79.38 112 PRO A N 1
ATOM 874 C CA . PRO A 1 112 ? 14.080 14.561 -30.036 1.00 79.38 112 PRO A CA 1
ATOM 875 C C . PRO A 1 112 ? 14.365 16.073 -30.018 1.00 79.38 112 PRO A C 1
ATOM 877 O O . PRO A 1 112 ? 14.731 16.625 -28.988 1.00 79.38 112 PRO A O 1
ATOM 880 N N . HIS A 1 113 ? 14.201 16.740 -31.161 1.00 80.94 113 HIS A N 1
ATOM 881 C CA . HIS A 1 113 ? 14.413 18.172 -31.377 1.00 80.94 113 HIS A CA 1
ATOM 882 C C . HIS A 1 113 ? 13.096 18.938 -31.619 1.00 80.94 113 HIS A C 1
ATOM 884 O O . HIS A 1 113 ? 13.104 20.041 -32.162 1.00 80.94 113 HIS A O 1
ATOM 890 N N . ALA A 1 114 ? 11.946 18.360 -31.251 1.00 84.06 114 ALA A N 1
ATOM 891 C CA . ALA A 1 114 ? 10.654 19.021 -31.401 1.00 84.06 114 ALA A CA 1
ATOM 892 C C . ALA A 1 114 ? 10.565 20.299 -30.548 1.00 84.06 114 ALA A C 1
ATOM 894 O O . ALA A 1 114 ? 10.978 20.340 -29.387 1.00 84.06 114 ALA A O 1
ATOM 895 N N . GLY A 1 115 ? 9.983 21.352 -31.124 1.00 86.06 115 GLY A N 1
ATOM 896 C CA . GLY A 1 115 ? 9.808 22.634 -30.444 1.00 86.06 115 GLY A CA 1
ATOM 897 C C . GLY A 1 115 ? 8.851 22.543 -29.250 1.00 86.06 115 GLY A C 1
ATOM 898 O O . GLY A 1 115 ? 7.893 21.767 -29.250 1.00 86.06 115 GLY A O 1
ATOM 899 N N . ARG A 1 116 ? 9.064 23.392 -28.235 1.00 85.62 116 ARG A N 1
ATOM 900 C CA . ARG A 1 116 ? 8.290 23.379 -26.974 1.00 85.62 116 ARG A CA 1
ATOM 901 C C . ARG A 1 116 ? 6.775 23.500 -27.180 1.00 85.62 116 ARG A C 1
ATOM 903 O O . ARG A 1 116 ? 6.016 22.919 -26.411 1.00 85.62 116 ARG A O 1
ATOM 910 N N . GLU A 1 117 ? 6.322 24.232 -28.195 1.00 86.94 117 GLU A N 1
ATOM 911 C CA . GLU A 1 117 ? 4.889 24.349 -28.500 1.00 86.94 117 GLU A CA 1
ATOM 912 C C . GLU A 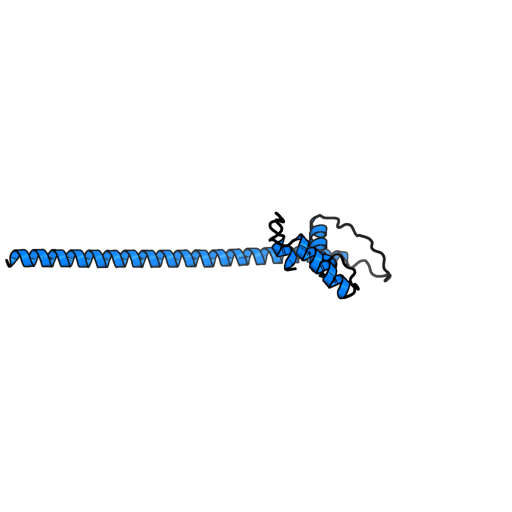1 117 ? 4.287 23.056 -29.054 1.00 86.94 117 GLU A C 1
ATOM 914 O O . GLU A 1 117 ? 3.180 22.679 -28.670 1.00 86.94 117 GLU A O 1
ATOM 919 N N . GLN A 1 118 ? 5.032 22.331 -29.893 1.00 85.56 118 GLN A N 1
ATOM 920 C CA . GLN A 1 118 ? 4.594 21.040 -30.427 1.00 85.56 118 GLN A CA 1
ATOM 921 C C . GLN A 1 118 ? 4.475 20.000 -29.312 1.00 85.56 118 GLN A C 1
ATOM 923 O O . GLN A 1 118 ? 3.488 19.267 -29.263 1.00 85.56 118 GLN A O 1
ATOM 928 N N . VAL A 1 119 ? 5.422 20.007 -28.367 1.00 87.06 119 VAL A N 1
ATOM 929 C CA . VAL A 1 119 ? 5.374 19.172 -27.158 1.00 87.06 119 VAL A CA 1
ATOM 930 C C . VAL A 1 119 ? 4.102 19.446 -26.355 1.00 87.06 119 VAL A C 1
ATOM 932 O O . VAL A 1 119 ? 3.352 18.518 -26.060 1.00 87.06 119 VAL A O 1
ATOM 935 N N . ARG A 1 120 ? 3.794 20.718 -26.067 1.00 87.44 120 ARG A N 1
ATOM 936 C CA . ARG A 1 120 ? 2.586 21.090 -25.307 1.00 87.44 120 ARG A CA 1
ATOM 937 C C . ARG A 1 120 ? 1.297 20.708 -26.023 1.00 87.44 120 ARG A C 1
ATOM 939 O O . ARG A 1 120 ? 0.378 20.196 -25.386 1.00 87.44 120 ARG A O 1
ATOM 946 N N . LYS A 1 121 ? 1.220 20.956 -27.333 1.00 89.44 121 LYS A N 1
ATOM 947 C CA . LYS A 1 121 ? 0.045 20.613 -28.140 1.00 89.44 121 LYS A CA 1
ATOM 948 C C . LYS A 1 121 ? -0.205 19.107 -28.099 1.00 89.44 121 LYS A C 1
ATOM 950 O O . LYS A 1 121 ? -1.314 18.683 -27.785 1.00 89.44 121 LYS A O 1
ATOM 955 N N . ARG A 1 122 ? 0.841 18.312 -28.335 1.00 86.50 122 ARG A N 1
ATOM 956 C CA . ARG A 1 122 ? 0.735 16.854 -28.375 1.00 86.50 122 ARG A CA 1
ATOM 957 C C . ARG A 1 122 ? 0.412 16.248 -27.013 1.00 86.50 122 ARG A C 1
ATOM 959 O O . ARG A 1 122 ? -0.439 15.369 -26.924 1.00 86.50 122 ARG A O 1
ATOM 966 N N . HIS A 1 123 ? 1.026 16.773 -25.957 1.00 86.31 123 HIS A N 1
ATOM 967 C CA . HIS A 1 123 ? 0.710 16.405 -24.582 1.00 86.31 123 HIS A CA 1
ATOM 968 C C . HIS A 1 123 ? -0.764 16.685 -24.253 1.00 86.31 123 HIS A C 1
ATOM 970 O O . HIS A 1 123 ? -1.475 15.800 -23.791 1.00 86.31 123 HIS A O 1
ATOM 976 N N . ARG A 1 124 ? -1.276 17.882 -24.577 1.00 87.44 124 ARG A N 1
ATOM 977 C CA . ARG A 1 124 ? -2.688 18.233 -24.349 1.00 87.44 124 ARG A CA 1
ATOM 978 C C . ARG A 1 124 ? -3.649 17.329 -25.126 1.00 87.44 124 ARG A C 1
ATOM 980 O O . ARG A 1 124 ? -4.674 16.933 -24.581 1.00 87.44 124 ARG A O 1
ATOM 987 N N . GLU A 1 125 ? -3.332 17.000 -26.377 1.00 86.12 125 GLU A N 1
ATOM 988 C CA . GLU A 1 125 ? -4.117 16.054 -27.183 1.00 86.12 125 GLU A CA 1
ATOM 989 C C . GLU A 1 125 ? -4.182 14.665 -26.535 1.00 86.12 125 GLU A C 1
ATOM 991 O O . GLU A 1 125 ? -5.258 14.070 -26.480 1.00 86.12 125 GLU A O 1
ATOM 996 N N . LEU A 1 126 ? -3.060 14.161 -26.015 1.00 83.06 126 LEU A N 1
ATOM 997 C CA . LEU A 1 126 ? -3.004 12.874 -25.319 1.00 83.06 126 LEU A CA 1
ATOM 998 C C . LEU A 1 126 ? -3.790 12.904 -24.008 1.00 83.06 126 LEU A C 1
ATOM 1000 O O . LEU A 1 126 ? -4.632 12.031 -23.803 1.00 83.06 126 LEU A O 1
ATOM 1004 N N . CYS A 1 127 ? -3.619 13.947 -23.188 1.00 82.56 127 CYS A N 1
ATOM 1005 C CA . CYS A 1 127 ? -4.419 14.152 -21.980 1.00 82.56 127 CYS A CA 1
ATOM 1006 C C . CYS A 1 127 ? -5.915 14.138 -22.285 1.00 82.56 127 CYS A C 1
ATOM 1008 O O . CYS A 1 127 ? -6.664 13.492 -21.572 1.00 82.56 127 CYS A O 1
ATOM 1010 N N . LEU A 1 128 ? -6.364 14.795 -23.359 1.00 82.81 128 LEU A N 1
ATOM 1011 C CA . LEU A 1 128 ? -7.783 14.839 -23.726 1.00 82.81 128 LEU A CA 1
ATOM 1012 C C . LEU A 1 128 ? -8.331 13.510 -24.262 1.00 82.81 128 LEU A C 1
ATOM 1014 O O . LEU A 1 128 ? -9.546 13.328 -24.230 1.00 82.81 128 LEU A O 1
ATOM 1018 N N . ARG A 1 129 ? -7.478 12.620 -24.782 1.00 76.88 129 ARG A N 1
ATOM 1019 C CA . ARG A 1 129 ? -7.869 11.296 -25.301 1.00 76.88 129 ARG A CA 1
ATOM 1020 C C . ARG A 1 129 ? -7.835 10.211 -24.231 1.00 76.88 129 ARG A C 1
ATOM 1022 O O . ARG A 1 129 ? -8.666 9.313 -24.267 1.00 76.88 129 ARG A O 1
ATOM 1029 N N . LEU A 1 130 ? -6.880 10.300 -23.311 1.00 73.81 130 LEU A N 1
ATOM 1030 C CA . LEU A 1 130 ? -6.665 9.338 -22.228 1.00 73.81 130 LEU A CA 1
ATOM 1031 C C . LEU A 1 130 ? -7.288 9.793 -20.903 1.00 73.81 130 LEU A C 1
ATOM 1033 O O . LEU A 1 130 ? -7.177 9.079 -19.911 1.00 73.81 130 LEU A O 1
ATOM 1037 N N . HIS A 1 131 ? -7.941 10.961 -20.872 1.00 75.00 131 HIS A N 1
ATOM 1038 C CA . HIS A 1 131 ? -8.560 11.476 -19.656 1.00 75.00 131 HIS A CA 1
ATOM 1039 C C . HIS A 1 131 ? -9.551 10.447 -19.084 1.00 75.00 131 HIS A C 1
ATOM 1041 O O . HIS A 1 131 ? -10.447 10.009 -19.816 1.00 75.00 131 HIS A O 1
ATOM 1047 N N . PRO A 1 132 ? -9.457 10.103 -17.787 1.00 64.12 132 PRO A N 1
ATOM 1048 C CA . PRO A 1 132 ? -10.317 9.090 -17.170 1.00 64.12 132 PRO A CA 1
ATOM 1049 C C . PRO A 1 132 ? -11.804 9.474 -17.202 1.00 64.12 132 PRO A C 1
ATOM 1051 O O . PRO A 1 132 ? -12.670 8.610 -17.255 1.00 64.12 132 PRO A O 1
ATOM 1054 N N . ASP A 1 133 ? -12.097 10.775 -17.258 1.00 68.25 133 ASP A N 1
ATOM 1055 C CA . ASP A 1 133 ? -13.460 11.324 -17.347 1.00 68.25 133 ASP A CA 1
ATOM 1056 C C . ASP A 1 133 ? -14.159 11.029 -18.689 1.00 68.25 133 ASP A C 1
ATOM 1058 O O . ASP A 1 133 ? -15.381 10.998 -18.766 1.00 68.25 133 ASP A O 1
ATOM 1062 N N . LYS A 1 134 ? -13.408 10.773 -19.773 1.00 62.56 134 LYS A N 1
ATOM 1063 C CA . LYS A 1 134 ? -13.988 10.542 -21.112 1.00 62.56 134 LYS A CA 1
ATOM 1064 C C . LYS A 1 134 ? -14.275 9.071 -21.435 1.00 62.56 134 LYS A C 1
ATOM 1066 O O . LYS A 1 134 ? -14.384 8.722 -22.606 1.00 62.56 134 LYS A O 1
ATOM 1071 N N . ALA A 1 135 ? -14.419 8.211 -20.423 1.00 54.78 135 ALA A N 1
ATOM 1072 C CA . ALA A 1 135 ? -14.715 6.782 -20.593 1.00 54.78 135 ALA A CA 1
ATOM 1073 C C . ALA A 1 135 ? -13.713 6.052 -21.511 1.00 54.78 135 ALA A C 1
ATOM 1075 O O . ALA A 1 135 ? -14.062 5.182 -22.309 1.00 54.78 135 ALA A O 1
ATOM 1076 N N . CYS A 1 136 ? -12.432 6.390 -21.378 1.00 56.50 136 CYS A N 1
ATOM 1077 C CA . CYS A 1 136 ? -11.358 5.525 -21.834 1.00 56.50 136 CYS A CA 1
ATOM 1078 C C . CYS A 1 136 ? -11.380 4.274 -20.937 1.00 56.50 136 CYS A C 1
ATOM 1080 O O . CYS A 1 136 ? -10.808 4.281 -19.853 1.00 56.50 136 CYS A O 1
ATOM 1082 N N . GLY A 1 137 ? -12.086 3.214 -21.347 1.00 57.78 137 GLY A N 1
ATOM 1083 C CA . GLY A 1 137 ? -12.207 1.945 -20.610 1.00 57.78 137 GLY A CA 1
ATOM 1084 C C . GLY A 1 137 ? -10.898 1.151 -20.479 1.00 57.78 137 GLY A C 1
ATOM 1085 O O . GLY A 1 137 ? -10.928 -0.064 -20.300 1.00 57.78 137 GLY A O 1
ATOM 1086 N N . HIS A 1 138 ? -9.747 1.813 -20.614 1.00 59.62 138 HIS A N 1
ATOM 1087 C CA . HIS A 1 138 ? -8.435 1.207 -20.485 1.00 59.62 138 HIS A CA 1
ATOM 1088 C C . HIS A 1 138 ? -7.930 1.374 -19.046 1.00 59.62 138 HIS A C 1
ATOM 1090 O O . HIS A 1 138 ? -7.705 2.506 -18.611 1.00 59.62 138 HIS A O 1
ATOM 1096 N N . PRO A 1 139 ? -7.691 0.270 -18.313 1.00 60.69 139 PRO A N 1
ATOM 1097 C CA . PRO A 1 139 ? -7.299 0.316 -16.903 1.00 60.69 139 PRO A CA 1
ATOM 1098 C C . PRO A 1 139 ? -5.962 1.039 -16.650 1.00 60.69 139 PRO A C 1
ATOM 1100 O O . PRO A 1 139 ? -5.719 1.469 -15.532 1.00 60.69 139 PRO A O 1
ATOM 1103 N N . GLY A 1 140 ? -5.125 1.227 -17.679 1.00 63.59 140 GLY A N 1
ATOM 1104 C CA . GLY A 1 140 ? -3.837 1.933 -17.597 1.00 63.59 140 GLY A CA 1
ATOM 1105 C C . GLY A 1 140 ? -3.840 3.376 -18.122 1.00 63.59 140 GLY A C 1
ATOM 1106 O O . GLY A 1 140 ? -2.777 3.972 -18.271 1.00 63.59 140 GLY A O 1
ATOM 1107 N N . ALA A 1 141 ? -4.999 3.960 -18.449 1.00 59.12 141 ALA A N 1
ATOM 1108 C CA . ALA A 1 141 ? -5.058 5.297 -19.057 1.00 59.12 141 ALA A CA 1
ATOM 1109 C C . ALA A 1 141 ? -4.558 6.417 -18.128 1.00 59.12 141 ALA A C 1
ATOM 1111 O O . ALA A 1 141 ? -3.960 7.384 -18.594 1.00 59.12 141 ALA A O 1
ATOM 1112 N N . ALA A 1 142 ? -4.773 6.264 -16.819 1.00 61.09 142 ALA A N 1
ATOM 1113 C CA . ALA A 1 142 ? -4.274 7.194 -15.811 1.00 61.09 142 ALA A CA 1
ATOM 1114 C C . ALA A 1 142 ? -2.751 7.081 -15.621 1.00 61.09 142 ALA A C 1
ATOM 1116 O O . ALA A 1 142 ? -2.075 8.097 -15.487 1.00 61.09 142 ALA A O 1
ATOM 1117 N N . GLU A 1 143 ? -2.202 5.864 -15.670 1.00 62.88 143 GLU A N 1
ATOM 1118 C CA . GLU A 1 143 ? -0.756 5.620 -15.557 1.00 62.88 143 GLU A CA 1
ATOM 1119 C C . GLU A 1 143 ? 0.003 6.151 -16.778 1.00 62.88 143 GLU A C 1
ATOM 1121 O O . GLU A 1 143 ? 1.058 6.762 -16.636 1.00 62.88 143 GLU A O 1
ATOM 1126 N N . ALA A 1 144 ? -0.583 6.037 -17.972 1.00 61.50 144 ALA A N 1
ATOM 1127 C CA . ALA A 1 144 ? -0.013 6.577 -19.207 1.00 61.50 144 ALA A CA 1
ATOM 1128 C C . ALA A 1 144 ? 0.096 8.118 -19.237 1.00 61.50 144 ALA A C 1
ATOM 1130 O O . ALA A 1 144 ? 0.797 8.654 -20.092 1.00 61.50 144 ALA A O 1
ATOM 1131 N N . LEU A 1 145 ? -0.594 8.833 -18.337 1.00 62.59 145 LEU A N 1
ATOM 1132 C CA . LEU A 1 145 ? -0.488 10.291 -18.180 1.00 62.59 145 LEU A CA 1
ATOM 1133 C C . LEU A 1 145 ? 0.560 10.719 -17.140 1.00 62.59 145 LEU A C 1
ATOM 1135 O O . LEU A 1 145 ? 0.833 11.913 -17.027 1.00 62.59 145 LEU A O 1
ATOM 1139 N N . LEU A 1 146 ? 1.111 9.772 -16.373 1.00 63.72 146 LEU A N 1
ATOM 1140 C CA . LEU A 1 146 ? 2.090 10.015 -15.307 1.00 63.72 146 LEU A CA 1
ATOM 1141 C C . LEU A 1 146 ? 3.545 9.741 -15.735 1.00 63.72 146 LEU A C 1
ATOM 1143 O O . LEU A 1 146 ? 4.457 10.087 -14.983 1.00 63.72 146 LEU A O 1
ATOM 1147 N N . CYS A 1 147 ? 3.760 9.135 -16.908 1.00 52.41 147 CYS A N 1
ATOM 1148 C CA . CYS A 1 147 ? 5.075 8.958 -17.540 1.00 52.41 147 CYS A CA 1
ATOM 1149 C C . CYS A 1 147 ? 5.530 10.213 -18.295 1.00 52.41 147 CYS A C 1
ATOM 1151 O O . CYS A 1 147 ? 6.745 10.509 -18.243 1.00 52.41 147 CYS A O 1
#

Organism: NCBI:txid156173

Secon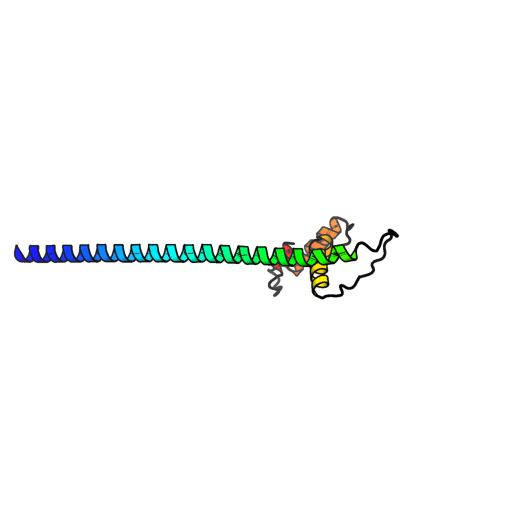dary structure (DSSP, 8-state):
-HHHHHHHHHHHHHHHHHHHHHHHHHHHHHHHHHHHHHHHHHHHHHHHHHHHHHHHHHHHHHHHHHHTTSTT---------------SSHHHHHHHHHHHHTSHHHHTT--TT--HHHHHHHHHHHHHHH-GGGT---TTTTGGGT-